Protein AF-A0A838UVW1-F1 (afdb_monomer_lite)

Structure (mmCIF, N/CA/C/O backbone):
data_AF-A0A838UVW1-F1
#
_entry.id   AF-A0A838UVW1-F1
#
loop_
_atom_site.group_PDB
_atom_site.id
_atom_site.type_symbol
_atom_site.label_atom_id
_atom_site.label_alt_id
_atom_site.label_comp_id
_atom_site.label_asym_id
_atom_site.label_entity_id
_atom_site.label_seq_id
_atom_site.pdbx_PDB_ins_code
_atom_site.Cartn_x
_atom_site.Cartn_y
_atom_site.Cartn_z
_atom_site.occupancy
_atom_site.B_iso_or_equiv
_atom_site.auth_seq_id
_atom_site.auth_comp_id
_atom_site.auth_asym_id
_atom_site.auth_atom_id
_atom_site.pdbx_PDB_model_num
ATOM 1 N N . MET A 1 1 ? -15.738 -6.557 2.923 1.00 62.41 1 MET A N 1
ATOM 2 C CA . MET A 1 1 ? -15.439 -5.138 3.203 1.00 62.41 1 MET A CA 1
ATOM 3 C C . MET A 1 1 ? -15.362 -4.361 1.882 1.00 62.41 1 MET A C 1
ATOM 5 O O . MET A 1 1 ? -14.819 -4.891 0.922 1.00 62.41 1 MET A O 1
ATOM 9 N N . THR A 1 2 ? -15.947 -3.167 1.791 1.00 80.25 2 THR A N 1
ATOM 10 C CA . THR A 1 2 ? -15.970 -2.271 0.619 1.00 80.25 2 THR A CA 1
ATOM 11 C C . THR A 1 2 ? -14.758 -1.326 0.599 1.00 80.25 2 THR A C 1
ATOM 13 O O . THR A 1 2 ? -14.112 -1.103 1.626 1.00 80.25 2 THR A O 1
ATOM 16 N N . THR A 1 3 ? -14.473 -0.696 -0.547 1.00 78.12 3 THR A N 1
ATOM 17 C CA . THR A 1 3 ? -13.439 0.352 -0.683 1.00 78.12 3 THR A CA 1
ATOM 18 C C . THR A 1 3 ? -13.617 1.496 0.323 1.00 78.12 3 THR A C 1
ATOM 20 O O . THR A 1 3 ? -12.635 2.025 0.843 1.00 78.12 3 THR A O 1
ATOM 23 N N . GLN A 1 4 ? -14.864 1.854 0.644 1.00 81.75 4 GLN A N 1
ATOM 24 C CA . GLN A 1 4 ? -15.175 2.909 1.609 1.00 81.75 4 GLN A CA 1
ATOM 25 C C . GLN A 1 4 ? -14.729 2.535 3.028 1.00 81.75 4 GLN A C 1
ATOM 27 O O . GLN A 1 4 ? -14.087 3.333 3.707 1.00 81.75 4 GLN A O 1
ATOM 32 N N . GLU A 1 5 ? -14.975 1.298 3.454 1.00 81.19 5 GLU A N 1
ATOM 33 C CA . GLU A 1 5 ? -14.543 0.823 4.772 1.00 81.19 5 GLU A CA 1
ATOM 34 C C . GLU A 1 5 ? -13.008 0.760 4.869 1.00 81.19 5 GLU A C 1
ATOM 36 O O . GLU A 1 5 ? -12.434 1.003 5.934 1.00 81.19 5 GLU A O 1
ATOM 41 N N . ALA A 1 6 ? -12.313 0.452 3.768 1.00 82.12 6 ALA A N 1
ATOM 42 C CA . ALA A 1 6 ? -10.849 0.471 3.733 1.00 82.12 6 ALA A CA 1
ATOM 43 C C . ALA A 1 6 ? -10.298 1.889 3.841 1.00 82.12 6 ALA A C 1
ATOM 45 O O . ALA A 1 6 ? -9.319 2.117 4.550 1.00 82.12 6 ALA A O 1
ATOM 46 N N . GLN A 1 7 ? -10.958 2.852 3.203 1.00 83.31 7 GLN A N 1
ATOM 47 C CA . GLN A 1 7 ? -10.635 4.264 3.343 1.00 83.31 7 GLN A CA 1
ATOM 48 C C . GLN A 1 7 ? -10.831 4.745 4.790 1.00 83.31 7 GLN A C 1
ATOM 50 O O . GLN A 1 7 ? -9.957 5.418 5.327 1.00 83.31 7 GLN A O 1
ATOM 55 N N . GLU A 1 8 ? -11.925 4.363 5.451 1.00 85.00 8 GLU A N 1
ATOM 56 C CA . GLU A 1 8 ? -12.180 4.679 6.867 1.00 85.00 8 GLU A CA 1
ATOM 57 C C . GLU A 1 8 ? -11.211 3.986 7.834 1.00 85.00 8 GLU A C 1
ATOM 59 O O . GLU A 1 8 ? -10.882 4.513 8.898 1.00 85.00 8 GLU A O 1
ATOM 64 N N . PHE A 1 9 ? -10.751 2.784 7.490 1.00 84.62 9 PHE A N 1
ATOM 65 C CA . PHE A 1 9 ? -9.728 2.082 8.255 1.00 84.62 9 PHE A CA 1
ATOM 66 C C . PHE A 1 9 ? -8.368 2.768 8.123 1.00 84.62 9 PHE A C 1
ATOM 68 O O . PHE A 1 9 ? -7.722 3.067 9.127 1.00 84.62 9 PHE A O 1
ATOM 75 N N . LEU A 1 10 ? -7.948 3.037 6.886 1.00 83.75 10 LEU A N 1
ATOM 76 C CA . LEU A 1 10 ? -6.639 3.603 6.582 1.00 83.75 10 LEU A CA 1
ATOM 77 C C . LEU A 1 10 ? -6.527 5.074 6.990 1.00 83.75 10 LEU A C 1
ATOM 79 O O . LEU A 1 10 ? -5.430 5.521 7.306 1.00 83.75 10 LEU A O 1
ATOM 83 N N . SER A 1 11 ? -7.637 5.813 7.069 1.00 84.62 11 SER A N 1
ATOM 84 C CA . SER A 1 11 ? -7.639 7.219 7.502 1.00 84.62 11 SER A CA 1
ATOM 85 C C . SER A 1 11 ? -7.203 7.406 8.958 1.00 84.62 11 SER A C 1
ATOM 87 O O . SER A 1 11 ? -6.831 8.510 9.351 1.00 84.62 11 SER A O 1
ATOM 89 N N . ARG A 1 12 ? -7.193 6.327 9.751 1.00 83.38 12 ARG A N 1
ATOM 90 C CA . ARG A 1 12 ? -6.662 6.303 11.123 1.00 83.38 12 ARG A CA 1
ATOM 91 C C . ARG A 1 12 ? -5.136 6.384 11.166 1.00 83.38 12 ARG A C 1
ATOM 93 O O . ARG A 1 12 ? -4.572 6.651 12.222 1.00 83.38 12 ARG A O 1
ATOM 100 N N . TYR A 1 13 ? -4.473 6.149 10.035 1.00 82.75 13 TYR A N 1
ATOM 101 C CA . TYR A 1 13 ? -3.024 6.138 9.910 1.00 82.75 13 TYR A CA 1
ATOM 102 C C . TYR A 1 13 ? -2.556 7.329 9.071 1.00 82.75 13 TYR A C 1
ATOM 104 O O . TYR A 1 13 ? -2.846 7.410 7.878 1.00 82.75 13 TYR A O 1
ATOM 112 N N . ALA A 1 14 ? -1.770 8.226 9.673 1.00 82.94 14 ALA A N 1
ATOM 113 C CA . ALA A 1 14 ? -1.279 9.440 9.012 1.00 82.94 14 ALA A CA 1
ATOM 114 C C . ALA A 1 14 ? -0.513 9.151 7.703 1.00 82.94 14 ALA A C 1
ATOM 116 O O . ALA A 1 14 ? -0.689 9.855 6.713 1.00 82.94 14 ALA A O 1
ATOM 117 N N . ALA A 1 15 ? 0.251 8.053 7.645 1.00 82.81 15 ALA A N 1
ATOM 118 C CA . ALA A 1 15 ? 0.968 7.631 6.436 1.00 82.81 15 ALA A CA 1
ATOM 119 C C . ALA A 1 15 ? 0.044 7.325 5.233 1.00 82.81 15 ALA A C 1
ATOM 121 O O . ALA A 1 15 ? 0.480 7.391 4.086 1.00 82.81 15 ALA A O 1
ATOM 122 N N . PHE A 1 16 ? -1.239 7.031 5.475 1.00 83.00 16 PHE A N 1
ATOM 123 C CA . PHE A 1 16 ? -2.255 6.802 4.443 1.00 83.00 16 PHE A CA 1
ATOM 124 C C . PHE A 1 16 ? -3.257 7.962 4.325 1.00 83.00 16 PHE A C 1
ATOM 126 O O . PHE A 1 16 ? -4.241 7.876 3.587 1.00 83.00 16 PHE A O 1
ATOM 133 N N . GLU A 1 17 ? -3.019 9.085 5.000 1.00 82.69 17 GLU A N 1
ATOM 134 C CA . GLU A 1 17 ? -3.900 10.252 4.950 1.00 82.69 17 GLU A CA 1
ATOM 135 C C . GLU A 1 17 ? -4.059 10.770 3.515 1.00 82.69 17 GLU A C 1
ATOM 137 O O . GLU A 1 17 ? -5.173 11.009 3.049 1.00 82.69 17 GLU A O 1
ATOM 142 N N . TRP A 1 18 ? -2.959 10.853 2.762 1.00 76.19 18 TRP A N 1
ATOM 143 C CA . TRP A 1 18 ? -3.002 11.286 1.367 1.00 76.19 18 TRP A CA 1
ATOM 144 C C . TRP A 1 18 ? -3.843 10.337 0.498 1.00 76.19 18 TRP A C 1
ATOM 146 O O . TRP A 1 18 ? -4.649 10.799 -0.315 1.00 76.19 18 TRP A O 1
ATOM 156 N N . LEU A 1 19 ? -3.711 9.022 0.727 1.00 77.75 19 LEU A N 1
ATOM 157 C CA . LEU A 1 19 ? -4.494 7.976 0.065 1.00 77.75 19 LEU A CA 1
ATOM 158 C C . LEU A 1 19 ? -5.995 8.157 0.333 1.00 77.75 19 LEU A C 1
ATOM 160 O O . LEU A 1 19 ? -6.818 7.884 -0.533 1.00 77.75 19 LEU A O 1
ATOM 164 N N . THR A 1 20 ? -6.383 8.634 1.510 1.00 78.12 20 THR A N 1
ATOM 165 C CA . THR A 1 20 ? -7.795 8.707 1.910 1.00 78.12 20 THR A CA 1
ATOM 166 C C . THR A 1 20 ? -8.440 10.068 1.652 1.00 78.12 20 THR A C 1
ATOM 168 O O . THR A 1 20 ? -9.645 10.117 1.423 1.00 78.12 20 THR A O 1
ATOM 171 N N . LYS A 1 21 ? -7.669 11.163 1.621 1.00 76.69 21 LYS A N 1
ATOM 172 C CA . LYS A 1 21 ? -8.198 12.536 1.511 1.00 76.69 21 LYS A CA 1
ATOM 173 C C . LYS A 1 21 ? -8.220 13.129 0.100 1.00 76.69 21 LYS A C 1
ATOM 175 O O . LYS A 1 21 ? -8.869 14.150 -0.099 1.00 76.69 21 LYS A O 1
ATOM 180 N N . ASN A 1 22 ? -7.554 12.514 -0.881 1.00 72.19 22 ASN A N 1
ATOM 181 C CA . ASN A 1 22 ? -7.456 13.056 -2.243 1.00 72.19 22 ASN A CA 1
ATOM 182 C C . ASN A 1 22 ? -8.279 12.220 -3.249 1.00 72.19 22 ASN A C 1
ATOM 184 O O . ASN A 1 22 ? -7.773 11.215 -3.750 1.00 72.19 22 ASN A O 1
ATOM 188 N N . PRO A 1 2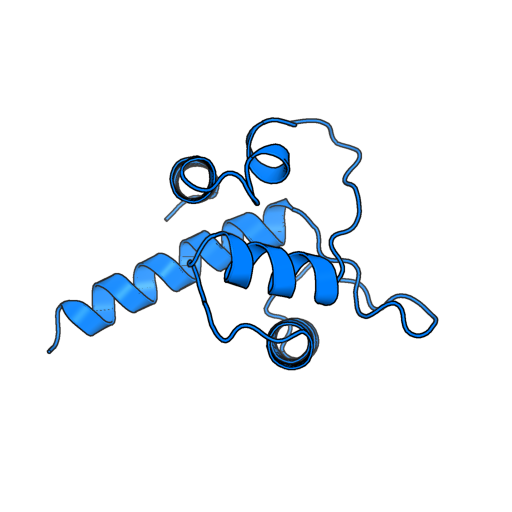3 ? -9.522 12.622 -3.592 1.00 56.50 23 PRO A N 1
ATOM 189 C CA . PRO A 1 23 ? -10.398 11.901 -4.530 1.00 56.50 23 PRO A CA 1
ATOM 190 C C . PRO A 1 23 ? -10.067 12.145 -6.018 1.00 56.50 23 PRO A C 1
ATOM 192 O O . PRO A 1 23 ? -10.823 11.748 -6.901 1.00 56.50 23 PRO A O 1
ATOM 195 N N . GLY A 1 24 ? -8.965 12.839 -6.322 1.00 59.47 24 GLY A N 1
ATOM 196 C CA . GLY A 1 24 ? -8.615 13.226 -7.688 1.00 59.47 24 GLY A CA 1
ATOM 197 C C . GLY A 1 24 ? -8.234 12.030 -8.587 1.00 59.47 24 GLY A C 1
ATOM 198 O O . GLY A 1 24 ? -7.494 11.149 -8.151 1.00 59.47 24 GLY A O 1
ATOM 199 N N . PRO A 1 25 ? -8.640 12.019 -9.875 1.00 47.34 25 PRO A N 1
ATOM 200 C CA . PRO A 1 25 ? -8.387 10.916 -10.817 1.00 47.34 25 PR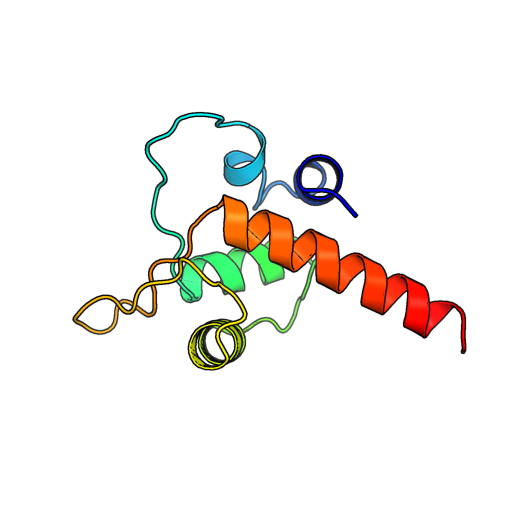O A CA 1
ATOM 201 C C . PRO A 1 25 ? -6.923 10.787 -11.286 1.00 47.34 25 PRO A C 1
ATOM 203 O O . PRO A 1 25 ? -6.582 9.866 -12.026 1.00 47.34 25 PRO A O 1
ATOM 206 N N . ARG A 1 26 ? -6.025 11.689 -10.868 1.00 46.97 26 ARG A N 1
ATOM 207 C CA . ARG A 1 26 ? -4.590 11.643 -11.188 1.00 46.97 26 ARG A CA 1
ATOM 208 C C . ARG A 1 26 ? -3.811 11.139 -9.975 1.00 46.97 26 ARG A C 1
ATOM 210 O O . ARG A 1 26 ? -3.394 11.924 -9.132 1.00 46.97 26 ARG A O 1
ATOM 217 N N . LYS A 1 27 ? -3.636 9.821 -9.868 1.00 55.84 27 LYS A N 1
ATOM 218 C CA . LYS A 1 27 ? -2.850 9.212 -8.783 1.00 55.84 27 LYS A CA 1
ATOM 219 C C . LYS A 1 27 ? -1.347 9.534 -8.925 1.00 55.84 27 LYS A C 1
ATOM 221 O O . LYS A 1 27 ? -0.820 9.348 -10.026 1.00 55.84 27 LYS A O 1
ATOM 226 N N . PRO A 1 28 ? -0.631 9.885 -7.839 1.00 58.88 28 PRO A N 1
ATOM 227 C CA . PRO A 1 28 ? 0.763 9.528 -7.675 1.00 58.88 28 PRO A CA 1
ATOM 228 C C . PRO A 1 28 ? 0.834 8.004 -7.593 1.00 58.88 28 PRO A C 1
ATOM 230 O O . PRO A 1 28 ? 0.008 7.325 -6.977 1.00 58.88 28 PRO A O 1
ATOM 233 N N . VAL A 1 29 ? 1.784 7.470 -8.330 1.00 69.12 29 VAL A N 1
ATOM 234 C CA . VAL A 1 29 ? 2.101 6.055 -8.375 1.00 69.12 29 VAL A CA 1
ATOM 235 C C . VAL A 1 29 ? 2.720 5.668 -7.043 1.00 69.12 29 VAL A C 1
ATOM 237 O O . VAL A 1 29 ? 3.757 6.224 -6.716 1.00 69.12 29 VAL A O 1
ATOM 240 N N . TRP A 1 30 ? 2.115 4.733 -6.305 1.00 80.00 30 TRP A N 1
ATOM 241 C CA . TRP A 1 30 ? 2.777 4.163 -5.134 1.00 80.00 30 TRP A CA 1
ATOM 242 C C . TRP A 1 30 ? 3.722 3.061 -5.598 1.00 80.00 30 TRP A C 1
ATOM 244 O O . TRP A 1 30 ? 3.299 2.077 -6.213 1.00 80.00 30 TRP A O 1
ATOM 254 N N . SER A 1 31 ? 5.003 3.250 -5.323 1.00 85.06 31 SER A N 1
ATOM 255 C CA . SER A 1 31 ? 6.033 2.234 -5.477 1.00 85.06 31 SER A CA 1
ATOM 256 C C . SER A 1 31 ? 5.969 1.213 -4.344 1.00 85.06 31 SER A C 1
ATOM 258 O O . SER A 1 31 ? 5.465 1.479 -3.250 1.00 85.06 31 SER A O 1
ATOM 260 N N . VAL A 1 32 ? 6.565 0.039 -4.569 1.00 87.75 32 VAL A N 1
ATOM 261 C CA . VAL A 1 32 ? 6.718 -0.991 -3.525 1.00 87.75 32 VAL A CA 1
ATOM 262 C C . VAL A 1 32 ? 7.432 -0.462 -2.274 1.00 87.75 32 VAL A C 1
ATOM 264 O O . VAL A 1 32 ? 7.162 -0.925 -1.169 1.00 87.75 32 VAL A O 1
ATOM 267 N N . ILE A 1 33 ? 8.328 0.519 -2.441 1.00 88.06 33 ILE A N 1
ATOM 268 C CA . ILE A 1 33 ? 9.079 1.144 -1.349 1.00 88.06 33 ILE A CA 1
ATOM 269 C C . ILE A 1 33 ? 8.158 2.046 -0.530 1.00 88.06 33 ILE A C 1
ATOM 271 O O . ILE A 1 33 ? 8.144 1.942 0.693 1.00 88.06 33 ILE A O 1
ATOM 275 N N . GLU A 1 34 ? 7.368 2.898 -1.185 1.00 86.81 34 GLU A N 1
ATOM 276 C CA . GLU A 1 34 ? 6.439 3.808 -0.506 1.00 86.81 34 GLU A CA 1
ATOM 277 C C . GLU A 1 34 ? 5.367 3.038 0.262 1.00 86.81 34 GLU A C 1
ATOM 279 O O . GLU A 1 34 ? 5.103 3.354 1.420 1.00 86.81 34 GLU A O 1
ATOM 284 N N . VAL A 1 35 ? 4.808 1.977 -0.331 1.00 87.38 35 VAL A N 1
ATOM 285 C CA . VAL A 1 35 ? 3.836 1.120 0.363 1.00 87.38 35 VAL A CA 1
ATOM 286 C C . VAL A 1 35 ? 4.479 0.453 1.579 1.00 87.38 35 VAL A C 1
ATOM 288 O O . VAL A 1 35 ? 3.933 0.530 2.679 1.00 87.38 35 VAL A O 1
ATOM 291 N N . ALA A 1 36 ? 5.656 -0.162 1.422 1.00 89.12 36 ALA A N 1
ATOM 292 C CA . ALA A 1 36 ? 6.341 -0.822 2.533 1.00 89.12 36 ALA A CA 1
ATOM 293 C C . ALA A 1 36 ? 6.711 0.160 3.657 1.00 89.12 36 ALA A C 1
ATOM 295 O O . ALA A 1 36 ? 6.572 -0.166 4.836 1.00 89.12 36 ALA A O 1
ATOM 296 N N . SER A 1 37 ? 7.164 1.370 3.322 1.00 89.12 37 SER A N 1
ATOM 297 C CA . SER A 1 37 ? 7.448 2.420 4.306 1.00 89.12 37 SER A CA 1
ATOM 298 C C . SER A 1 37 ? 6.184 2.887 5.019 1.00 89.12 37 SER A C 1
ATOM 300 O O . SER A 1 37 ? 6.158 2.845 6.246 1.00 89.12 37 SER A O 1
ATOM 302 N N . ALA A 1 38 ? 5.103 3.190 4.296 1.00 87.25 38 ALA A N 1
ATOM 303 C CA . ALA A 1 38 ? 3.841 3.599 4.910 1.00 87.25 38 ALA A CA 1
ATOM 304 C C . ALA A 1 38 ? 3.272 2.522 5.846 1.00 87.25 38 ALA A C 1
ATOM 306 O O . ALA A 1 38 ? 2.789 2.836 6.933 1.00 87.25 38 ALA A O 1
ATOM 307 N N . MET A 1 39 ? 3.382 1.240 5.484 1.00 87.44 39 MET A N 1
ATOM 308 C CA . MET A 1 39 ? 2.965 0.124 6.341 1.00 87.44 39 MET A CA 1
ATOM 309 C C . MET A 1 39 ? 3.800 -0.003 7.623 1.00 87.44 39 MET A C 1
ATOM 311 O O . MET A 1 39 ? 3.260 -0.379 8.666 1.00 87.44 39 MET A O 1
ATOM 315 N N . ARG A 1 40 ? 5.100 0.305 7.560 1.00 88.25 40 ARG A N 1
ATOM 316 C CA . ARG A 1 40 ? 5.978 0.313 8.738 1.00 88.25 40 ARG A CA 1
ATOM 317 C C . ARG A 1 40 ? 5.692 1.507 9.639 1.00 88.25 40 ARG A C 1
ATOM 319 O O . ARG A 1 40 ? 5.471 1.317 10.830 1.00 88.25 40 ARG A O 1
ATOM 326 N N . GLU A 1 41 ? 5.661 2.708 9.068 1.00 86.94 41 GLU A N 1
ATOM 327 C CA . GLU A 1 41 ? 5.469 3.975 9.788 1.00 86.94 41 GLU A CA 1
ATOM 328 C C . GLU A 1 41 ? 4.103 4.053 10.472 1.00 86.94 41 GLU A C 1
ATOM 330 O O . GLU A 1 41 ? 3.987 4.550 11.588 1.00 86.94 41 GLU A O 1
ATOM 335 N N . SER A 1 42 ? 3.069 3.503 9.835 1.00 82.00 42 SER A N 1
ATOM 336 C CA . SER A 1 42 ? 1.728 3.398 10.418 1.00 82.00 42 SER A CA 1
ATOM 337 C C . SER A 1 42 ? 1.599 2.319 11.497 1.00 82.00 42 SER A C 1
ATOM 339 O O . SER A 1 42 ? 0.585 2.269 12.191 1.00 82.00 42 SER A O 1
ATOM 341 N N . GLY A 1 43 ? 2.572 1.410 11.616 1.00 80.81 43 GLY A N 1
ATOM 342 C CA . GLY A 1 43 ? 2.463 0.222 12.463 1.00 80.81 43 GLY A CA 1
ATOM 343 C C . GLY A 1 43 ? 1.473 -0.830 11.948 1.00 80.81 43 GLY A C 1
ATOM 344 O O . GLY A 1 43 ? 1.266 -1.839 12.621 1.00 80.81 43 GLY A O 1
ATOM 345 N N . LEU A 1 44 ? 0.888 -0.641 10.757 1.00 81.81 44 LEU A N 1
ATOM 346 C CA . LEU A 1 44 ? -0.025 -1.602 10.133 1.00 81.81 44 LEU A CA 1
ATOM 347 C C . LEU A 1 44 ? 0.670 -2.947 9.883 1.00 81.81 44 LEU A C 1
ATOM 349 O O . LEU A 1 44 ? 0.093 -4.012 10.101 1.00 81.81 44 LEU A O 1
ATOM 353 N N . HIS A 1 45 ? 1.930 -2.893 9.447 1.00 83.38 45 HIS A N 1
ATOM 354 C CA . HIS A 1 45 ? 2.791 -4.058 9.312 1.00 83.38 45 HIS A CA 1
ATOM 355 C C . HIS A 1 45 ? 4.257 -3.656 9.578 1.00 83.38 45 HIS A C 1
ATOM 357 O O . HIS A 1 45 ? 5.000 -3.353 8.642 1.00 83.38 45 HIS A O 1
ATOM 363 N N . PRO A 1 46 ? 4.723 -3.691 10.845 1.00 81.81 46 PRO A N 1
ATOM 364 C CA . PRO A 1 46 ? 6.042 -3.174 11.245 1.00 81.81 46 PRO A CA 1
ATOM 365 C C . PRO A 1 46 ? 7.240 -3.844 10.557 1.00 81.81 46 PRO A C 1
ATOM 367 O O . PRO A 1 46 ? 8.331 -3.286 10.515 1.00 81.81 46 PRO A O 1
ATOM 370 N N . ARG A 1 47 ? 7.043 -5.051 10.012 1.00 86.12 47 ARG A N 1
ATOM 371 C CA . ARG A 1 47 ? 8.055 -5.818 9.266 1.00 86.12 47 ARG A CA 1
ATOM 372 C C . ARG A 1 47 ? 7.864 -5.761 7.747 1.00 86.12 47 ARG A C 1
ATOM 374 O O . ARG A 1 47 ? 8.376 -6.625 7.046 1.00 86.12 47 ARG A O 1
ATOM 381 N N . ALA A 1 48 ? 7.059 -4.829 7.233 1.00 86.81 48 ALA A N 1
ATOM 382 C CA . ALA A 1 48 ? 6.826 -4.746 5.794 1.00 86.81 48 ALA A CA 1
ATOM 383 C C . ALA A 1 48 ? 8.134 -4.401 5.072 1.00 86.81 48 ALA A C 1
ATOM 385 O O . ALA A 1 48 ? 8.861 -3.498 5.486 1.00 86.81 48 ALA A O 1
ATOM 386 N N . SER A 1 49 ? 8.425 -5.123 3.995 1.00 90.06 49 SER A N 1
ATOM 387 C CA . SER A 1 49 ? 9.576 -4.881 3.128 1.00 90.06 49 SER A CA 1
ATOM 388 C C . SER A 1 49 ? 9.108 -4.615 1.701 1.00 90.06 49 SER A C 1
ATOM 390 O O . SER A 1 49 ? 8.007 -5.004 1.307 1.00 90.06 49 SER A O 1
ATOM 392 N N . SER A 1 50 ? 9.948 -3.957 0.906 1.00 89.12 50 SER A N 1
ATOM 393 C CA . SER A 1 50 ? 9.690 -3.775 -0.525 1.00 89.12 50 SER A CA 1
ATOM 394 C C . SER A 1 50 ? 9.586 -5.115 -1.258 1.00 89.12 50 SER A C 1
ATOM 396 O O . SER A 1 50 ? 8.786 -5.230 -2.178 1.00 89.12 50 SER A O 1
ATOM 398 N N . GLU A 1 51 ? 10.338 -6.135 -0.833 1.00 89.44 51 GLU A N 1
ATOM 399 C CA . GLU A 1 51 ? 10.252 -7.504 -1.363 1.00 89.44 51 GLU A CA 1
ATOM 400 C C . GLU A 1 51 ? 8.894 -8.147 -1.084 1.00 89.44 51 GLU A C 1
ATOM 402 O O . GLU A 1 51 ? 8.329 -8.781 -1.968 1.00 89.44 51 GLU A O 1
ATOM 407 N N . LEU A 1 52 ? 8.332 -7.938 0.112 1.00 89.12 52 LEU A N 1
ATOM 408 C CA . LEU A 1 52 ? 6.995 -8.420 0.454 1.00 89.12 52 LEU A CA 1
ATOM 409 C C . LEU A 1 52 ? 5.934 -7.798 -0.464 1.00 89.12 52 LEU A C 1
ATOM 411 O O . LEU A 1 52 ? 5.115 -8.513 -1.036 1.00 89.12 52 LEU A O 1
ATOM 415 N N . VAL A 1 53 ? 5.972 -6.473 -0.634 1.00 88.25 53 VAL A N 1
ATOM 416 C CA . VAL A 1 53 ? 5.019 -5.756 -1.498 1.00 88.25 53 VAL A CA 1
ATOM 417 C C . VAL A 1 53 ? 5.224 -6.122 -2.969 1.00 88.25 53 VAL A C 1
ATOM 419 O O . VAL A 1 53 ? 4.255 -6.269 -3.712 1.00 88.25 53 VAL A O 1
ATOM 422 N N . ARG A 1 54 ? 6.476 -6.322 -3.392 1.00 88.62 54 ARG A N 1
ATOM 423 C CA . ARG A 1 54 ? 6.807 -6.830 -4.725 1.00 88.62 54 ARG 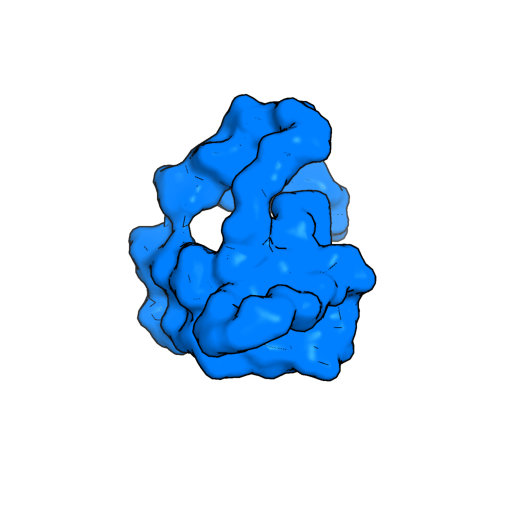A CA 1
ATOM 424 C C . ARG A 1 54 ? 6.235 -8.225 -4.944 1.00 88.62 54 ARG A C 1
ATOM 426 O O . ARG A 1 54 ? 5.616 -8.435 -5.974 1.00 88.62 54 ARG A O 1
ATOM 433 N N . GLY A 1 55 ? 6.350 -9.121 -3.966 1.00 89.31 55 GLY A N 1
ATOM 434 C CA . GLY A 1 55 ? 5.747 -10.451 -4.025 1.00 89.31 55 GLY A CA 1
ATOM 435 C C . GLY A 1 55 ? 4.230 -10.406 -4.221 1.00 89.31 55 GLY A C 1
ATOM 436 O O . GLY A 1 55 ? 3.691 -11.219 -4.960 1.00 89.31 55 GLY A O 1
ATOM 437 N N . TRP A 1 56 ? 3.537 -9.424 -3.635 1.00 89.94 56 TRP A N 1
ATOM 438 C CA . TRP A 1 56 ? 2.104 -9.216 -3.888 1.00 89.94 56 TRP A CA 1
ATOM 439 C C . TRP A 1 56 ? 1.823 -8.722 -5.310 1.00 89.94 56 TRP A C 1
ATOM 441 O O . TRP A 1 56 ? 0.879 -9.187 -5.942 1.00 89.94 56 TRP A O 1
ATOM 451 N N . CYS A 1 57 ? 2.657 -7.826 -5.842 1.00 88.00 57 CYS A N 1
ATOM 452 C CA . CYS A 1 57 ? 2.540 -7.391 -7.235 1.00 88.00 57 CYS A CA 1
ATOM 453 C C . CYS A 1 57 ? 2.783 -8.554 -8.207 1.00 88.00 57 CYS A C 1
ATOM 455 O O . CYS A 1 57 ? 1.983 -8.774 -9.112 1.00 88.00 57 CYS A O 1
ATOM 457 N N . ASP A 1 58 ? 3.848 -9.326 -7.979 1.00 87.12 58 ASP A N 1
ATOM 458 C CA . ASP A 1 58 ? 4.230 -10.480 -8.796 1.00 87.12 58 ASP A CA 1
ATOM 459 C C . ASP A 1 58 ? 3.158 -11.591 -8.738 1.00 87.12 58 ASP A C 1
ATOM 461 O O . ASP A 1 58 ? 2.951 -12.305 -9.717 1.00 87.12 58 ASP A O 1
ATOM 465 N N . ALA A 1 59 ? 2.439 -11.711 -7.615 1.00 87.88 59 ALA A N 1
ATOM 466 C CA . ALA A 1 59 ? 1.312 -12.629 -7.440 1.00 87.88 59 ALA A CA 1
ATOM 467 C C . ALA A 1 59 ? -0.015 -12.125 -8.045 1.00 87.88 59 ALA A C 1
ATOM 469 O O . ALA A 1 59 ? -1.002 -12.858 -8.029 1.00 87.88 59 ALA A O 1
ATOM 470 N N . GLY A 1 60 ? -0.062 -10.897 -8.574 1.00 85.75 60 GLY A N 1
ATOM 471 C CA . GLY A 1 60 ? -1.276 -10.318 -9.158 1.00 85.75 60 GLY A CA 1
ATOM 472 C C . GLY A 1 60 ? -2.308 -9.829 -8.137 1.00 85.75 60 GLY A C 1
ATOM 473 O O . GLY A 1 60 ? -3.456 -9.595 -8.502 1.00 85.75 60 GLY A O 1
ATOM 474 N N . GLU A 1 61 ? -1.910 -9.624 -6.879 1.00 87.56 61 GLU A N 1
ATOM 475 C CA . GLU A 1 61 ? -2.786 -9.132 -5.796 1.00 87.56 61 GLU A CA 1
ATOM 476 C C . GLU A 1 61 ? -3.213 -7.665 -6.001 1.00 87.56 61 GLU A C 1
ATOM 478 O O . GLU A 1 61 ? -4.121 -7.166 -5.342 1.00 87.56 61 GLU A O 1
ATOM 483 N N . PHE A 1 62 ? -2.552 -6.961 -6.924 1.00 85.94 62 PHE A N 1
ATOM 484 C CA . PHE A 1 62 ? -2.906 -5.616 -7.365 1.00 85.94 62 PHE A CA 1
ATOM 485 C C . PHE A 1 62 ? -3.235 -5.653 -8.866 1.00 85.94 62 PHE A C 1
ATOM 487 O O . PHE A 1 62 ? -2.326 -5.512 -9.688 1.00 85.94 62 PHE A O 1
ATOM 494 N N . PRO A 1 63 ? -4.508 -5.846 -9.260 1.00 81.62 63 PRO A N 1
ATOM 495 C CA . PRO A 1 63 ? -4.878 -6.104 -10.656 1.00 81.62 63 PRO A CA 1
ATOM 496 C C . PRO A 1 63 ? -4.486 -4.997 -11.643 1.00 81.62 63 PRO A C 1
ATOM 498 O O . PRO A 1 63 ? -4.210 -5.271 -12.809 1.00 81.62 63 PRO A O 1
ATOM 501 N N . GLY A 1 64 ? -4.455 -3.740 -11.197 1.00 82.12 64 GLY A N 1
ATOM 502 C CA . GLY A 1 64 ? -4.016 -2.597 -11.990 1.00 82.12 64 GLY A CA 1
ATOM 503 C C . GLY A 1 64 ? -2.545 -2.228 -11.787 1.00 82.12 64 GLY A C 1
ATOM 504 O O . GLY A 1 64 ? -2.113 -1.197 -12.316 1.00 82.12 64 GLY A O 1
ATOM 505 N N . ALA A 1 65 ? -1.767 -3.017 -11.035 1.00 84.31 65 ALA A N 1
ATOM 506 C CA . ALA A 1 65 ? -0.347 -2.757 -10.869 1.00 84.31 65 ALA A CA 1
ATOM 507 C C . ALA A 1 65 ? 0.425 -2.993 -12.168 1.00 84.31 65 ALA A C 1
ATOM 509 O O . ALA A 1 65 ? 0.230 -3.979 -12.874 1.00 84.31 65 ALA A O 1
ATOM 510 N N . GLN A 1 66 ? 1.329 -2.070 -12.486 1.00 83.88 66 GLN A N 1
ATOM 511 C CA . GLN A 1 66 ? 2.138 -2.127 -13.702 1.00 83.88 66 GLN A CA 1
ATOM 512 C C . GLN A 1 66 ? 3.616 -2.141 -13.345 1.00 83.88 66 GLN A C 1
ATOM 514 O O . GLN A 1 66 ? 4.089 -1.261 -12.624 1.00 83.88 66 GLN A O 1
ATOM 519 N N . ALA A 1 67 ? 4.370 -3.103 -13.870 1.00 81.44 67 ALA A N 1
ATOM 520 C CA . ALA A 1 67 ? 5.820 -3.071 -13.758 1.00 81.44 67 ALA A CA 1
ATOM 521 C C . ALA A 1 67 ? 6.341 -1.824 -14.492 1.00 81.44 67 ALA A C 1
ATOM 523 O O . ALA A 1 67 ? 6.035 -1.611 -15.666 1.00 81.44 67 ALA A O 1
ATOM 524 N N . MET A 1 68 ? 7.099 -0.973 -13.798 1.00 72.69 68 MET A N 1
ATOM 525 C CA . MET A 1 68 ? 7.728 0.185 -14.434 1.00 72.69 68 MET A CA 1
ATOM 526 C C . MET A 1 68 ? 9.125 -0.194 -14.931 1.00 72.69 68 MET A C 1
ATOM 528 O O . MET A 1 68 ? 9.843 -0.895 -14.216 1.00 72.69 68 MET A O 1
ATOM 532 N N . PRO A 1 69 ? 9.540 0.265 -16.124 1.00 64.19 69 PRO A N 1
ATOM 533 C CA . PRO A 1 69 ? 10.902 0.053 -16.590 1.00 64.19 69 PRO A CA 1
ATOM 534 C C . PRO A 1 69 ? 11.914 0.725 -15.645 1.00 64.19 69 PRO A C 1
ATOM 536 O O . PRO A 1 69 ? 11.734 1.869 -15.226 1.00 64.19 69 PRO A O 1
ATOM 539 N N . GLY A 1 70 ? 12.988 0.001 -15.317 1.00 59.34 70 GLY A N 1
ATOM 540 C CA . GLY A 1 70 ? 14.015 0.415 -14.354 1.00 59.34 70 GLY A CA 1
ATOM 541 C C . GLY A 1 70 ? 13.801 -0.139 -12.936 1.00 59.34 70 GLY A C 1
ATOM 542 O O . GLY A 1 70 ? 12.867 -0.886 -12.668 1.00 59.34 70 GLY A O 1
ATOM 543 N N . ASN A 1 71 ? 14.675 0.235 -11.996 1.00 54.41 71 ASN A N 1
ATOM 544 C CA . ASN A 1 71 ? 14.673 -0.260 -10.604 1.00 54.41 71 ASN A CA 1
ATOM 545 C C . ASN A 1 71 ? 13.530 0.295 -9.722 1.00 54.41 71 ASN A C 1
ATOM 547 O O . ASN A 1 71 ? 13.588 0.213 -8.498 1.00 54.41 71 ASN A O 1
ATOM 551 N N . VAL A 1 72 ? 12.486 0.876 -10.316 1.00 57.78 72 VAL A N 1
ATOM 552 C CA . VAL A 1 72 ? 11.453 1.657 -9.606 1.00 57.78 72 VAL A CA 1
ATOM 553 C C . VAL A 1 72 ? 10.330 0.776 -9.025 1.00 57.78 72 VAL A C 1
ATOM 555 O O . VAL A 1 72 ? 9.370 1.264 -8.434 1.00 57.78 72 VAL A O 1
ATOM 558 N N . GLY A 1 73 ? 10.465 -0.549 -9.121 1.00 70.19 73 GLY A N 1
ATOM 559 C CA . GLY A 1 73 ? 9.636 -1.496 -8.380 1.00 70.19 73 GLY A CA 1
ATOM 560 C C . GLY A 1 73 ? 8.359 -1.851 -9.123 1.00 70.19 73 GLY A C 1
ATOM 561 O O . GLY A 1 73 ? 8.370 -2.836 -9.842 1.00 70.19 73 GLY A O 1
ATOM 562 N N . TRP A 1 74 ? 7.285 -1.084 -8.947 1.00 80.38 74 TRP A N 1
ATOM 563 C CA . TRP A 1 74 ? 5.953 -1.312 -9.526 1.00 80.38 74 TRP A CA 1
ATOM 564 C C . TRP A 1 74 ? 5.133 -0.022 -9.417 1.00 80.38 74 TRP A C 1
ATOM 566 O O . TRP A 1 74 ? 5.381 0.789 -8.528 1.00 80.38 74 TRP A O 1
ATOM 576 N N . ARG A 1 75 ? 4.145 0.166 -10.294 1.00 83.19 75 ARG A N 1
ATOM 577 C CA . ARG A 1 75 ? 3.141 1.227 -10.206 1.00 83.19 75 ARG A CA 1
ATOM 578 C C . ARG A 1 75 ? 1.855 0.662 -9.636 1.00 83.19 75 ARG A C 1
ATO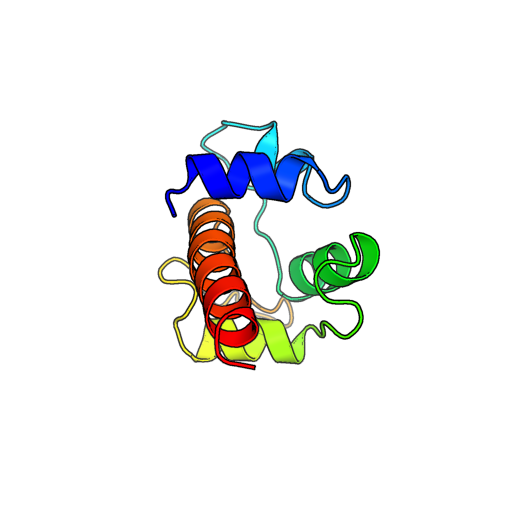M 580 O O . ARG A 1 75 ? 1.139 0.015 -10.384 1.00 83.19 75 ARG A O 1
ATOM 587 N N . ILE A 1 76 ? 1.547 0.929 -8.366 1.00 86.56 76 ILE A N 1
ATOM 588 C CA . ILE A 1 76 ? 0.341 0.403 -7.709 1.00 86.56 76 ILE A CA 1
ATOM 589 C C . ILE A 1 76 ? -0.750 1.486 -7.666 1.00 86.56 76 ILE A C 1
ATOM 591 O O . ILE A 1 76 ? -0.545 2.563 -7.090 1.00 86.56 76 ILE A O 1
ATOM 595 N N . PRO A 1 77 ? -1.924 1.256 -8.275 1.00 85.62 77 PRO A N 1
ATOM 596 C CA . PRO A 1 77 ? -3.048 2.172 -8.168 1.00 85.62 77 PRO A CA 1
ATOM 597 C C . PRO A 1 77 ? -3.643 2.190 -6.746 1.00 85.62 77 PRO A C 1
ATOM 599 O O . PRO A 1 77 ? -3.961 1.159 -6.180 1.00 85.62 77 PRO A O 1
ATOM 602 N N . ARG A 1 78 ? -3.935 3.385 -6.213 1.00 83.31 78 ARG A N 1
ATOM 603 C CA . ARG A 1 78 ? -4.708 3.625 -4.970 1.00 83.31 78 ARG A CA 1
ATOM 604 C C . ARG A 1 78 ? -5.923 2.707 -4.763 1.00 83.31 78 ARG A C 1
ATOM 606 O O . ARG A 1 78 ? -5.970 2.066 -3.734 1.00 83.31 78 ARG A O 1
ATOM 613 N N . GLU A 1 79 ? -6.901 2.683 -5.676 1.00 83.75 79 GLU A N 1
ATOM 614 C CA . GLU A 1 79 ? -8.053 1.757 -5.588 1.00 83.75 79 GLU A CA 1
ATOM 615 C C . GLU A 1 79 ? -7.650 0.307 -5.299 1.00 83.75 79 GLU A C 1
ATOM 617 O O . GLU A 1 79 ? -8.182 -0.272 -4.361 1.00 83.75 79 GLU A O 1
ATOM 622 N N . ASP A 1 80 ? -6.658 -0.236 -6.008 1.00 86.12 80 ASP A N 1
ATOM 623 C CA . ASP A 1 80 ? -6.172 -1.599 -5.760 1.00 86.12 80 ASP A CA 1
ATOM 624 C C . ASP A 1 80 ? -5.547 -1.722 -4.367 1.00 86.12 80 ASP A C 1
ATOM 626 O O . ASP A 1 80 ? -5.769 -2.705 -3.670 1.00 86.12 80 ASP A O 1
ATOM 630 N N . LEU A 1 81 ? -4.814 -0.698 -3.917 1.00 85.56 81 LEU A N 1
ATOM 631 C CA . LEU A 1 81 ? -4.262 -0.649 -2.563 1.00 85.56 81 LEU A CA 1
ATOM 632 C C . LEU A 1 81 ? -5.373 -0.632 -1.494 1.00 85.56 81 LEU A C 1
ATOM 634 O O . LEU A 1 81 ? -5.294 -1.356 -0.504 1.00 85.56 81 LEU A O 1
ATOM 638 N N . LEU A 1 82 ? -6.414 0.183 -1.691 1.00 85.69 82 LEU A N 1
ATOM 639 C CA . LEU A 1 82 ? -7.577 0.258 -0.803 1.00 85.69 82 LEU A CA 1
ATOM 640 C C . LEU A 1 82 ? -8.311 -1.084 -0.759 1.00 85.69 82 LEU A C 1
ATOM 642 O O . LEU A 1 82 ? -8.595 -1.583 0.328 1.00 85.69 82 LEU A O 1
ATOM 646 N N . GLN A 1 83 ? -8.582 -1.678 -1.922 1.00 84.88 83 GLN A N 1
ATOM 647 C CA . GLN A 1 83 ? -9.259 -2.965 -2.031 1.00 84.88 83 GLN A CA 1
ATOM 648 C C . GLN A 1 83 ? -8.462 -4.072 -1.336 1.00 84.88 83 GLN A C 1
ATOM 650 O O . GLN A 1 83 ? -9.006 -4.773 -0.484 1.00 84.88 83 GLN A O 1
ATOM 655 N N . PHE A 1 84 ? -7.162 -4.159 -1.608 1.00 86.81 84 PHE A N 1
ATOM 656 C CA . PHE A 1 84 ? -6.273 -5.138 -0.992 1.00 86.81 84 PHE A CA 1
ATOM 657 C C . PHE A 1 84 ? -6.298 -5.067 0.544 1.00 86.81 84 PHE A C 1
ATOM 659 O O . PHE A 1 84 ? -6.415 -6.084 1.235 1.00 86.81 84 PHE A O 1
ATOM 666 N N . PHE A 1 85 ? -6.238 -3.859 1.117 1.00 83.69 85 PHE A N 1
ATOM 667 C CA . PHE A 1 85 ? -6.331 -3.692 2.570 1.00 83.69 85 PHE A CA 1
ATOM 668 C C . PHE A 1 85 ? -7.734 -3.989 3.123 1.00 83.69 85 PHE A C 1
ATOM 670 O O . PHE A 1 85 ? -7.838 -4.447 4.265 1.00 83.69 85 PHE A O 1
ATOM 677 N N . ALA A 1 86 ? -8.796 -3.781 2.337 1.00 82.00 86 ALA A N 1
ATOM 678 C CA . ALA A 1 86 ? -10.154 -4.197 2.690 1.00 82.00 86 ALA A CA 1
ATOM 679 C C . ALA A 1 86 ? -10.239 -5.723 2.851 1.00 82.00 86 ALA A C 1
ATOM 681 O O . ALA A 1 86 ? -10.757 -6.222 3.850 1.00 82.00 86 ALA A O 1
ATOM 682 N N . GLU A 1 87 ? -9.693 -6.456 1.880 1.00 82.31 87 GLU A N 1
ATOM 683 C CA . GLU A 1 87 ? -9.739 -7.919 1.810 1.00 82.31 87 GLU A CA 1
ATOM 684 C C . GLU A 1 87 ? -8.892 -8.568 2.916 1.00 82.31 87 GLU A C 1
ATOM 686 O O . GLU A 1 87 ? -9.339 -9.495 3.596 1.00 82.31 87 GLU A O 1
ATOM 691 N N . ARG A 1 88 ? -7.688 -8.046 3.178 1.00 76.19 88 ARG A N 1
ATOM 692 C CA . ARG A 1 88 ? -6.783 -8.625 4.188 1.00 76.19 88 ARG A CA 1
ATOM 693 C C . ARG A 1 88 ? -7.172 -8.317 5.634 1.00 76.19 88 ARG A C 1
ATOM 695 O O . ARG A 1 88 ? -6.863 -9.109 6.528 1.00 76.19 88 ARG A O 1
ATOM 702 N N . ARG A 1 89 ? -7.861 -7.200 5.898 1.00 69.06 89 ARG A N 1
ATOM 703 C CA . ARG A 1 89 ? -8.416 -6.915 7.235 1.00 69.06 89 ARG A CA 1
ATOM 704 C C . ARG A 1 89 ? -9.478 -7.947 7.626 1.00 69.06 89 ARG A C 1
ATOM 706 O O . ARG A 1 89 ? -9.512 -8.366 8.783 1.00 69.06 89 ARG A O 1
ATOM 713 N N . ASP A 1 90 ? -10.287 -8.380 6.662 1.00 57.25 90 ASP A N 1
ATOM 714 C CA . ASP A 1 90 ? -11.302 -9.423 6.837 1.00 57.25 90 ASP A CA 1
ATOM 715 C C . ASP A 1 90 ? -10.651 -10.764 7.225 1.00 57.25 90 ASP A C 1
ATOM 717 O O . ASP A 1 90 ? -11.023 -11.384 8.221 1.00 57.25 90 ASP A O 1
ATOM 721 N N . GLN A 1 91 ? -9.564 -11.144 6.545 1.00 54.97 91 GLN A N 1
ATOM 722 C CA . GLN A 1 91 ? -8.813 -12.369 6.850 1.00 54.97 91 GLN A CA 1
ATOM 723 C C . GLN A 1 91 ? -8.170 -12.387 8.242 1.00 54.97 91 GLN A C 1
ATOM 725 O O . GLN A 1 91 ? -8.152 -13.439 8.881 1.00 54.97 91 GLN A O 1
ATOM 730 N N . ARG A 1 92 ? -7.678 -11.249 8.751 1.00 49.94 92 ARG A N 1
ATOM 731 C CA . ARG A 1 92 ? -7.130 -11.181 10.118 1.00 49.94 92 ARG A CA 1
ATOM 732 C C . ARG A 1 92 ? -8.226 -11.332 11.172 1.00 49.94 92 ARG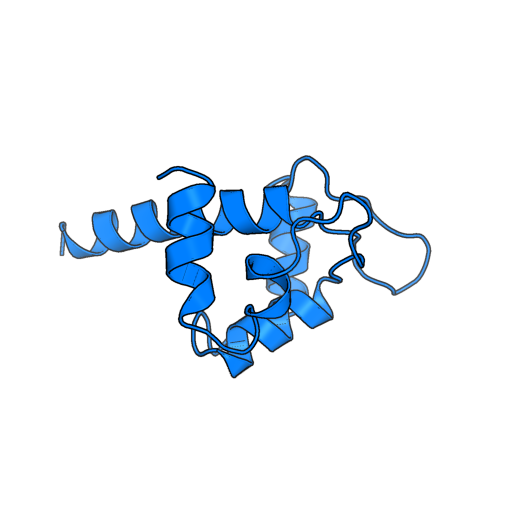 A C 1
ATOM 734 O O . ARG A 1 92 ? -8.105 -12.177 12.049 1.00 49.94 92 ARG A O 1
ATOM 741 N N . SER A 1 93 ? -9.338 -10.610 11.006 1.00 47.75 93 SER A N 1
ATOM 742 C CA . SER A 1 93 ? -10.495 -10.715 11.906 1.00 47.75 93 SER A CA 1
ATOM 743 C C . SER A 1 93 ? -11.109 -12.118 11.926 1.00 47.75 93 SER A C 1
ATOM 745 O O . SER A 1 93 ? -11.729 -12.500 12.914 1.00 47.75 93 SER A O 1
ATOM 747 N N . ARG A 1 94 ? -10.950 -12.882 10.839 1.00 43.91 94 ARG A N 1
ATOM 748 C CA . ARG A 1 94 ? -11.452 -14.251 10.713 1.00 43.91 94 ARG A CA 1
ATOM 749 C C . ARG A 1 94 ? -10.504 -15.298 11.311 1.00 43.91 94 ARG A C 1
ATOM 751 O O . ARG A 1 94 ? -10.991 -16.295 11.827 1.00 43.91 94 ARG A O 1
ATOM 758 N N . ASN A 1 95 ? -9.190 -15.061 11.299 1.00 41.56 95 ASN A N 1
ATOM 759 C CA . ASN A 1 95 ? -8.218 -15.917 11.994 1.00 41.56 95 ASN A CA 1
ATOM 760 C C . ASN A 1 95 ? -8.230 -15.708 13.516 1.00 41.56 95 ASN A C 1
ATOM 762 O O . ASN A 1 95 ? -8.086 -16.677 14.251 1.00 41.56 95 ASN A O 1
ATOM 766 N N . ASP A 1 96 ? -8.467 -14.482 13.990 1.00 42.78 96 ASP A N 1
ATOM 767 C CA . ASP A 1 96 ? -8.573 -14.188 15.429 1.00 42.78 96 ASP A CA 1
ATOM 768 C C . ASP A 1 96 ? -9.886 -14.714 16.057 1.00 42.78 96 ASP A C 1
ATOM 770 O O . ASP A 1 96 ? -9.996 -14.807 17.274 1.00 42.78 96 ASP A O 1
ATOM 774 N N . ALA A 1 97 ? -10.885 -15.084 15.244 1.00 42.50 97 ALA A N 1
ATOM 775 C CA . ALA A 1 97 ? -12.160 -15.654 15.698 1.00 42.50 97 ALA A CA 1
ATOM 776 C C . ALA A 1 97 ? -12.166 -17.197 15.782 1.00 42.50 97 ALA A C 1
ATOM 778 O O . ALA A 1 97 ? -13.179 -17.787 16.155 1.00 42.50 97 ALA A O 1
ATOM 779 N N . VAL A 1 98 ? -11.062 -17.8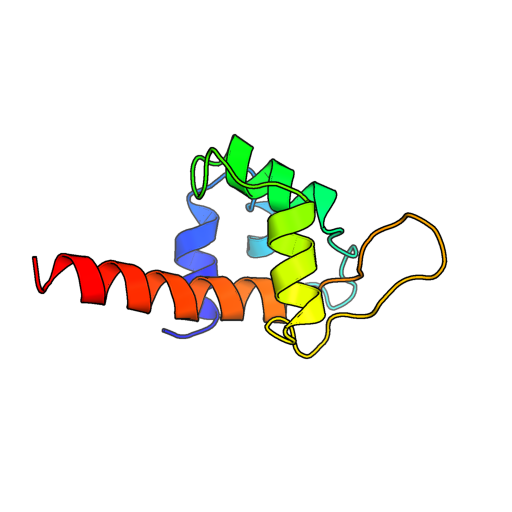51 15.402 1.00 46.50 98 VAL A N 1
ATOM 780 C CA . VAL A 1 98 ? -10.902 -19.321 15.388 1.00 46.50 98 VAL A CA 1
ATOM 781 C C . VAL A 1 98 ? -9.758 -19.773 16.321 1.00 46.50 98 VAL A C 1
ATOM 783 O O . VAL A 1 98 ? -9.460 -20.964 16.392 1.00 46.50 98 VAL A O 1
ATOM 786 N N . GLY A 1 99 ? -9.126 -18.839 17.044 1.00 36.06 99 GLY A N 1
ATOM 787 C CA . GLY A 1 99 ? -8.049 -19.097 18.009 1.00 36.06 99 GLY A CA 1
ATOM 788 C C . GLY A 1 99 ? -8.533 -19.236 19.444 1.00 36.06 99 GLY A C 1
ATOM 789 O O . GLY A 1 99 ? -9.338 -18.380 19.870 1.00 36.06 99 GLY A O 1
#

pLDDT: mean 76.79, std 14.11, range [36.06, 90.06]

Foldseek 3Di:
DDLVVLLVVCCVFPLCVCLNPDPDPDDDFDALQSVQVSCCNRVVPVPRDSVNSLVCVVVCLQVPKADDPDPRHIGGDSSSVSVSSVVVVVVVVVVVVVD

Secondary structure (DSSP, 8-state):
--HHHHHHHHTTSGGGHHHHH---SSPPPBPHHHHHHHHHHTSSSTT--HHHHHHHHHTTSSTT-BPPSSTT--BB-HHHHHHHHHHHHHHHHHHTT--

Radius of gyration: 13.33 Å; chains: 1; bounding box: 31×32×35 Å

Sequence (99 aa):
MTTQEAQEFLSRYAAFEWLTKNPGPRKPVWSVIEVASAMRESGLHPRASSELVRGWCDAGEFPGAQAMPGNVGWRIPREDLLQFFAERRDQRSRNDAVG